Protein 8U0I (pdb70)

Sequence (85 aa):
DNQRQYPRTPLKCCRIRISSSHPLFGELMAQTRDLSDTGVYVKHPDLTQLPTGSVVTGQVQDLPIDAPILQMEVVRVDAEGVGLRFLS

Organism: Pseudomonas aeruginosa (strain ATCC 15692 / DSM 22644 / CIP 104116 / JCM 14847 / LMG 12228 / 1C / PRS 101 / PAO1) (NCBI:txid208964)

InterPro dom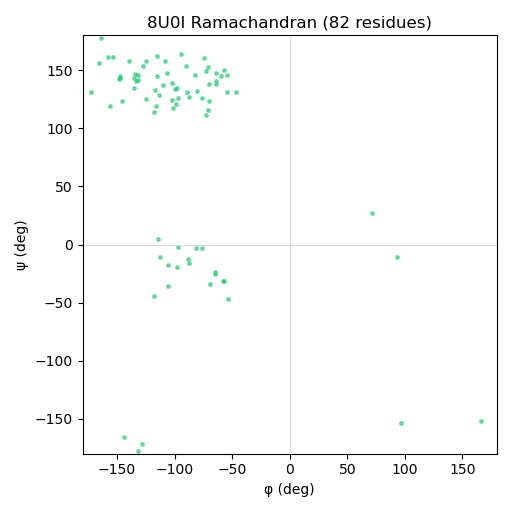ains:
  IPR009875 PilZ domain [PF07238] (3-85)

Radius of gyration: 12.16 Å; Cα contacts (8 Å, |Δi|>4): 189; chains: 1; bounding box: 35×24×31 Å

Solvent-accessible surface area: 5673 Å² total

Nearest PDB structures (foldseek):
  8u0i-assembly1_A  TM=1.012E+00  e=4.335E-16  Pseudomonas aeruginosa PA14
  9fnn-assembly1_A  TM=8.956E-01  e=6.944E-05  Escherichia coli
  9fmz-assembly1_A  TM=8.230E-01  e=1.728E-04  Escherichia coli
  9fp0-assembly1_A  TM=8.093E-01  e=3.290E-04  Escherichia coli
  5y4r-assembly1_D  TM=7.419E-01  e=4.077E-04  Pseudomonas aeruginosa PAO1

B-factor: mean 27.86, std 10.9, range [0.5, 80.96]

Structure (mmCIF, N/CA/C/O backbone):
data_8U0I
#
_entry.id   8U0I
#
_cell.length_a   50.317
_cell.length_b   50.317
_cell.length_c   90.596
_cell.angle_alpha   90
_cell.angle_beta   90
_cell.angle_gamma   90
#
_symmetry.space_group_name_H-M   'P 43 21 2'
#
loop_
_entity.id
_entity.type
_entity.pdbx_description
1 polymer 'PilZ domain-containing protein'
2 non-polymer "9,9'-[(2R,3R,3aS,5S,7aR,9R,10R,10aS,12S,14aR)-3,5,10,12-tetrahydroxy-5,12-dioxidooctahydro-2H,7H-difuro[3,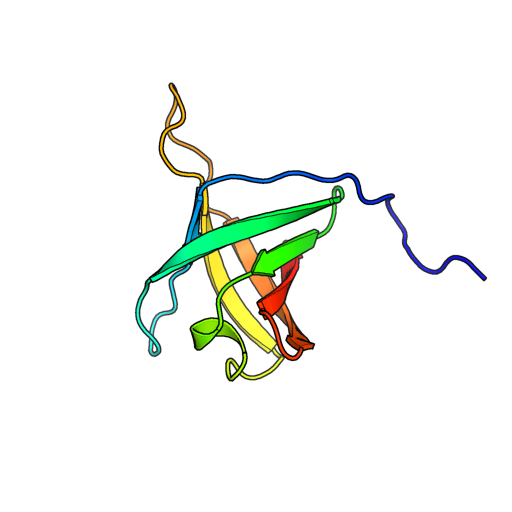2-d:3',2'-j][1,3,7,9,2,8]tetraoxadiphosphacyclododecine-2,9-diyl]bis(2-amino-1,9-dihydro-6H-purin-6-one)"
3 non-polymer GLYCEROL
4 water water
#
loop_
_atom_site.group_PDB
_atom_site.id
_atom_site.type_symbol
_atom_site.label_atom_id
_atom_site.label_alt_id
_atom_site.label_comp_id
_atom_site.label_asym_id
_atom_site.label_entity_id
_atom_site.label_seq_id
_atom_site.pdbx_PDB_ins_code
_atom_site.Cartn_x
_atom_site.Cartn_y
_atom_site.Cartn_z
_atom_site.occupancy
_atom_site.B_iso_or_equiv
_atom_site.auth_seq_id
_atom_site.auth_comp_id
_atom_site.auth_asym_id
_atom_site.auth_atom_id
_atom_site.pdbx_PDB_model_num
ATOM 1 N N . ASP A 1 4 ? -0.53 5.518 3.028 1 54.584 2 ASP A N 1
ATOM 2 C CA . ASP A 1 4 ? -0.303 4.983 1.658 1 46.668 2 ASP A CA 1
ATOM 3 C C . ASP A 1 4 ? -1.631 4.509 1.045 1 39.79 2 ASP A C 1
ATOM 4 O O . ASP A 1 4 ? -1.766 4.528 -0.155 1 45.775 2 ASP A O 1
ATOM 13 N N . ASN A 1 5 ? -2.634 4.141 1.84 1 34.423 3 ASN A N 1
ATOM 14 C CA . ASN A 1 5 ? -3.849 3.55 1.259 1 31.561 3 ASN A CA 1
ATOM 15 C C . ASN A 1 5 ? -4.598 4.648 0.518 1 29.554 3 ASN A C 1
ATOM 16 O O . ASN A 1 5 ? -5.07 5.598 1.135 1 31.636 3 ASN A O 1
ATOM 27 N N . GLN A 1 6 ? -4.724 4.525 -0.809 1 27.234 4 GLN A N 1
ATOM 28 C CA . GLN A 1 6 ? -5.407 5.562 -1.568 1 27.982 4 GLN A CA 1
ATOM 29 C C . GLN A 1 6 ? -6.876 5.252 -1.86 1 29.975 4 GLN A C 1
ATOM 30 O O . GLN A 1 6 ? -7.578 6.053 -2.499 1 23.686 4 GLN A O 1
ATOM 44 N N . ARG A 1 7 ? -7.349 4.082 -1.449 1 24.884 5 ARG A N 1
ATOM 45 C CA . ARG A 1 7 ? -8.76 3.767 -1.624 1 20.447 5 ARG A CA 1
ATOM 46 C C . ARG A 1 7 ? -9.657 4.448 -0.638 1 23.019 5 ARG A C 1
ATOM 47 O O . ARG A 1 7 ? -9.48 4.269 0.568 1 25.695 5 ARG A O 1
ATOM 68 N N . GLN A 1 8 ? -10.677 5.164 -1.129 1 22.062 6 GLN A N 1
ATOM 69 C CA . GLN A 1 8 ? -11.62 5.884 -0.292 1 24.288 6 GLN A CA 1
ATOM 70 C C . GLN A 1 8 ? -12.498 4.91 0.479 1 24.167 6 GLN A C 1
ATOM 71 O O . GLN A 1 8 ? -12.855 5.115 1.646 1 26.03 6 GLN A O 1
ATOM 77 N N . TYR A 1 9 ? -12.809 3.775 -0.159 1 22.968 7 TYR A N 1
ATOM 78 C CA . TYR A 1 9 ? -13.654 2.774 0.437 1 21.087 7 TYR A CA 1
ATOM 79 C C . TYR A 1 9 ? -13.016 1.401 0.25 1 22.751 7 TYR A C 1
ATOM 80 O O . TYR A 1 9 ? -12.408 1.1 -0.775 1 21.488 7 TYR A O 1
ATOM 98 N N . PRO A 1 10 ? -13.101 0.531 1.272 1 21.808 8 PRO A N 1
ATOM 99 C CA . PRO A 1 10 ? -12.49 -0.776 1.193 1 21.126 8 PRO A CA 1
ATOM 100 C C . PRO A 1 10 ? -13.213 -1.75 0.262 1 19.308 8 PRO A C 1
ATOM 101 O O . PRO A 1 10 ? -14.435 -1.7 0.091 1 20.765 8 PRO A O 1
ATOM 112 N N . ARG A 1 11 ? -12.427 -2.632 -0.32 1 17.651 9 ARG A N 1
ATOM 113 C CA . ARG A 1 11 ? -12.929 -3.616 -1.258 1 18.381 9 ARG A CA 1
ATOM 114 C C . ARG A 1 11 ? -13.041 -4.958 -0.569 1 21.556 9 ARG A C 1
ATOM 115 O O . ARG A 1 11 ? -12.149 -5.285 0.204 1 20.897 9 ARG A O 1
ATOM 136 N N . THR A 1 12 ? -14.136 -5.657 -0.861 1 18.135 10 THR A N 1
ATOM 137 C CA . THR A 1 12 ? -14.342 -7.014 -0.355 1 19.465 10 THR A CA 1
ATOM 138 C C . THR A 1 12 ? -14.654 -7.908 -1.534 1 20.354 10 THR A C 1
ATOM 139 O O . THR A 1 12 ? -15.235 -7.516 -2.553 1 17.37 10 THR A O 1
ATOM 150 N N . PRO A 1 13 ? -14.348 -9.212 -1.421 1 22.443 11 PRO A N 1
ATOM 151 C CA . PRO A 1 13 ? -14.596 -10.16 -2.487 1 22.285 11 PRO A CA 1
ATOM 152 C C . PRO A 1 13 ? -16.09 -10.257 -2.714 1 20.4 11 PRO A C 1
ATOM 153 O O . PRO A 1 13 ? -16.877 -10.281 -1.788 1 21.678 11 PRO A O 1
ATOM 164 N N . LEU A 1 14 ? -16.476 -10.302 -3.978 1 18.425 12 LEU A N 1
ATOM 165 C CA . LEU A 1 14 ? -17.854 -10.509 -4.32 1 19.454 12 LEU A CA 1
ATOM 166 C C . LEU A 1 14 ? -17.886 -11.089 -5.719 1 21.147 12 LEU A C 1
ATOM 167 O O . LEU A 1 14 ? -17.397 -10.461 -6.658 1 20.986 12 LEU A O 1
ATOM 183 N N . LYS A 1 15 ? -18.43 -12.291 -5.85 1 20.2 13 LYS A N 1
ATOM 184 C CA . LYS A 1 15 ? -18.514 -12.936 -7.138 1 21.748 13 LYS A CA 1
ATOM 185 C C . LYS A 1 15 ? -19.967 -13.164 -7.513 1 25.696 13 LYS A C 1
ATOM 186 O O . LYS A 1 15 ? -20.698 -13.901 -6.851 1 27.665 13 LYS A O 1
ATOM 205 N N . CYS A 1 16 ? -20.408 -12.486 -8.555 1 19.78 14 CYS A N 1
ATOM 206 C CA A CYS A 1 16 ? -21.749 -12.669 -9.055 0.65 21.256 14 CYS A CA 1
ATOM 207 C CA B CYS A 1 16 ? -21.76 -12.594 -9.055 0.35 21.315 14 CYS A CA 1
ATOM 208 C C . CYS A 1 16 ? -21.714 -12.503 -10.566 1 22.329 14 CYS A C 1
ATOM 209 O O . CYS A 1 16 ? -20.758 -11.925 -11.097 1 22.294 14 CYS A O 1
ATOM 224 N N . ARG A 1 17 ? -22.769 -12.976 -11.201 1 22.175 15 ARG A N 1
ATOM 225 C CA . ARG A 1 17 ? -22.909 -12.844 -12.629 1 21.997 15 ARG A CA 1
ATOM 226 C C . ARG A 1 17 ? -23.41 -11.432 -12.906 1 21.785 15 ARG A C 1
ATOM 227 O O . ARG A 1 17 ? -24.385 -11.002 -12.314 1 22.483 15 ARG A O 1
ATOM 248 N N . ILE A 1 18 ? -22.758 -10.762 -13.864 1 21.512 16 ILE A N 1
ATOM 249 C CA . ILE A 1 18 ? -23.128 -9.405 -14.203 1 21.567 16 ILE A CA 1
ATOM 250 C C . ILE A 1 18 ? -23.17 -9.261 -15.726 1 18.924 16 ILE A C 1
ATOM 251 O O . ILE A 1 18 ? -22.244 -9.667 -16.414 1 20.707 16 ILE A O 1
ATOM 267 N N . ARG A 1 19 ? -24.239 -8.624 -16.19 1 20.179 17 ARG A N 1
ATOM 268 C CA . ARG A 1 19 ? -24.347 -8.295 -17.609 1 20.499 17 ARG A CA 1
ATOM 269 C C . ARG A 1 19 ? -23.672 -6.947 -17.795 1 20.828 17 ARG A C 1
ATOM 270 O O . ARG A 1 19 ? -24.053 -5.997 -17.108 1 21.488 17 ARG A O 1
ATOM 291 N N . ILE A 1 20 ? -22.722 -6.861 -18.738 1 20.619 18 ILE A N 1
ATOM 292 C CA . ILE A 1 20 ? -22.047 -5.606 -19.05 1 18.414 18 ILE A CA 1
ATOM 293 C C . ILE A 1 20 ? -22.465 -5.244 -20.469 1 21.215 18 ILE A C 1
ATOM 294 O O . ILE A 1 20 ? -22.433 -6.114 -21.312 1 22.481 18 ILE A O 1
ATOM 310 N N . SER A 1 21 ? -22.938 -4.019 -20.676 1 19.884 19 SER A N 1
ATOM 311 C CA A SER A 1 21 ? -23.325 -3.642 -22.02 0.28 20.413 19 SER A CA 1
ATOM 312 C CA B SER A 1 21 ? -23.464 -3.569 -21.956 0.41 21.028 19 SER A CA 1
ATOM 313 C CA C SER A 1 21 ? -23.454 -3.572 -21.959 0.31 20.417 19 SER A CA 1
ATOM 314 C C . SER A 1 21 ? -22.806 -2.25 -22.339 1 20.041 19 SER A C 1
ATOM 315 O O . SER A 1 21 ? -22.533 -1.434 -21.471 1 20.083 19 SER A O 1
ATOM 337 N N . HIS A 1 22 ? -22.649 -2.031 -23.639 1 20.601 20 HIS A N 1
ATOM 338 C CA . HIS A 1 22 ? -22.114 -0.766 -24.108 1 18.54 20 HIS A CA 1
ATOM 339 C C . HIS A 1 22 ? -22.773 -0.477 -25.459 1 20.442 20 HIS A C 1
ATOM 340 O O . HIS A 1 22 ? -23.044 -1.417 -26.208 1 21.843 20 HIS A O 1
ATOM 355 N N . PRO A 1 23 ? -23.081 0.792 -25.768 1 20.922 21 PRO A N 1
ATOM 356 C CA . PRO A 1 23 ? -23.842 1.086 -26.981 1 23.191 21 PRO A CA 1
ATOM 357 C C . PRO A 1 23 ? -23.21 0.604 -28.281 1 23.592 21 PRO A C 1
ATOM 358 O O . PRO A 1 23 ? -23.934 0.205 -29.194 1 26.736 21 PRO A O 1
ATOM 369 N N . LEU A 1 24 ? -21.88 0.578 -28.345 1 18.797 22 LEU A N 1
ATOM 370 C CA . LEU A 1 24 ? -21.176 0.226 -29.55 1 19.298 22 LEU A CA 1
ATOM 371 C C . LEU A 1 24 ? -20.579 -1.16 -29.453 1 22.46 22 LEU A C 1
ATOM 372 O O . LEU A 1 24 ? -20.376 -1.797 -30.483 1 23.587 22 LEU A O 1
ATOM 388 N N . PHE A 1 25 ? -20.103 -1.542 -28.244 1 20.138 23 PHE A N 1
ATOM 389 C CA . PHE A 1 25 ? -19.33 -2.776 -28.143 1 21.478 23 PHE A CA 1
ATOM 390 C C . PHE A 1 25 ? -20.205 -4.001 -27.928 1 27.073 23 PHE A C 1
ATOM 391 O O . PHE A 1 25 ? -19.717 -5.099 -28.148 1 31.919 23 PHE A O 1
ATOM 408 N N . GLY A 1 26 ? -21.467 -3.82 -27.534 1 23.123 24 GLY A N 1
ATOM 409 C CA . GLY A 1 26 ? -22.38 -4.925 -27.344 1 24.143 24 GLY A CA 1
ATOM 410 C C . GLY A 1 26 ? -22.415 -5.306 -25.885 1 23.688 24 GLY A C 1
ATOM 411 O O . GLY A 1 26 ? -22.043 -4.512 -25.037 1 23.334 24 GLY A O 1
ATOM 415 N N . GLU A 1 27 ? -22.747 -6.57 -25.632 1 22.944 25 GLU A N 1
ATOM 416 C CA . GLU A 1 27 ? -22.986 -6.979 -24.266 1 22.967 25 GLU A CA 1
ATOM 417 C C . GLU A 1 27 ? -22.393 -8.336 -24.022 1 24.243 25 GLU A C 1
ATOM 418 O O . GLU A 1 27 ? -22.12 -9.109 -24.932 1 23.996 25 GLU A O 1
ATOM 430 N N . LEU A 1 28 ? -22.153 -8.595 -22.738 1 21.117 26 LEU A N 1
ATOM 431 C CA . LEU A 1 28 ? -21.628 -9.889 -22.399 1 23.206 26 LEU A CA 1
ATOM 432 C C . LEU A 1 28 ? -21.944 -10.152 -20.948 1 23.452 26 LEU A C 1
ATOM 433 O O . LEU A 1 28 ? -22.357 -9.243 -20.2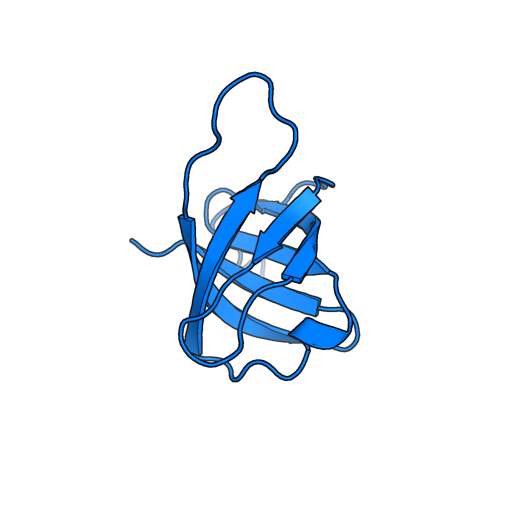34 1 23.246 26 LEU A O 1
ATOM 449 N N . MET A 1 29 ? -21.869 -11.432 -20.61 1 22.975 27 MET A N 1
ATOM 450 C CA . MET A 1 29 ? -22.078 -11.861 -19.244 1 23.45 27 MET A CA 1
ATOM 451 C C . MET A 1 29 ? -20.722 -12.143 -18.633 1 20.792 27 MET A C 1
ATOM 452 O O . MET A 1 29 ? -19.939 -12.912 -19.183 1 22.335 27 MET A O 1
ATOM 466 N N . ALA A 1 30 ? -20.424 -11.484 -17.499 1 20.354 28 ALA A N 1
ATOM 467 C CA . ALA A 1 30 ? -19.158 -11.587 -16.837 1 19.63 28 ALA A CA 1
ATOM 468 C C . ALA A 1 30 ? -19.377 -11.938 -15.36 1 18.409 28 ALA A C 1
ATOM 469 O O . ALA A 1 30 ? -20.499 -12.207 -14.945 1 21.882 28 ALA A O 1
ATOM 476 N N . GLN A 1 31 ? -18.306 -11.905 -14.592 1 19.826 29 GLN A N 1
ATOM 477 C CA . GLN A 1 31 ? -18.445 -12.099 -13.156 1 19.902 29 GLN A CA 1
ATOM 478 C C . GLN A 1 31 ? -17.661 -11.011 -12.449 1 21.289 29 GLN A C 1
ATOM 479 O O . GLN A 1 31 ? -16.545 -10.652 -12.803 1 21.526 29 GLN A O 1
ATOM 493 N N . THR A 1 32 ? -18.231 -10.524 -11.355 1 18.196 30 THR A N 1
ATOM 494 C CA . THR A 1 32 ? -17.486 -9.633 -10.505 1 18.347 30 THR A CA 1
ATOM 495 C C . THR A 1 32 ? -16.453 -10.421 -9.718 1 20.634 30 THR A C 1
ATOM 496 O O . THR A 1 32 ? -16.559 -11.642 -9.537 1 20.718 30 THR A O 1
ATOM 507 N N . ARG A 1 33 ? -15.471 -9.682 -9.233 1 18.201 31 ARG A N 1
ATOM 508 C CA . ARG A 1 33 ? -14.49 -10.226 -8.321 1 19.352 31 ARG A CA 1
ATOM 509 C C . ARG A 1 33 ? -14.489 -9.561 -6.966 1 18.543 31 ARG A C 1
ATOM 510 O O . ARG A 1 33 ? -14.337 -10.227 -5.931 1 19.736 31 ARG A O 1
ATOM 531 N N . ASP A 1 34 ? -14.56 -8.205 -6.95 1 17.143 32 ASP A N 1
ATOM 532 C CA . ASP A 1 34 ? -14.511 -7.494 -5.7 1 17.527 32 ASP A CA 1
ATOM 533 C C . ASP A 1 34 ? -15.241 -6.161 -5.869 1 16.721 32 ASP A C 1
ATOM 534 O O . ASP A 1 34 ? -15.5 -5.75 -6.983 1 16.421 32 ASP A O 1
ATOM 543 N N . LEU A 1 35 ? -15.602 -5.595 -4.749 1 17.18 33 LEU A N 1
ATOM 544 C CA . LEU A 1 35 ? -16.538 -4.484 -4.731 1 16.762 33 LEU A CA 1
ATOM 545 C C . LEU A 1 35 ? -16.214 -3.569 -3.588 1 17.643 33 LEU A C 1
ATOM 546 O O . LEU A 1 35 ? -15.9 -4.017 -2.465 1 17.772 33 LEU A O 1
ATOM 562 N N . SER A 1 36 ? -16.381 -2.281 -3.853 1 16.358 34 SER A N 1
ATOM 563 C CA . SER A 1 36 ? -16.431 -1.28 -2.795 1 16.756 34 SER A CA 1
ATOM 564 C C . SER A 1 36 ? -17.646 -0.402 -3.054 1 16.905 34 SER A C 1
ATOM 565 O O . SER A 1 36 ? -18.29 -0.52 -4.062 1 17.807 34 SER A O 1
ATOM 573 N N . ASP A 1 37 ? -17.85 0.609 -2.22 1 18.907 35 ASP A N 1
ATOM 574 C CA . ASP A 1 37 ? -18.964 1.507 -2.46 1 20.136 35 ASP A CA 1
ATOM 575 C C . ASP A 1 37 ? -18.794 2.287 -3.764 1 20.589 35 ASP A C 1
ATOM 576 O O . ASP A 1 37 ? -19.788 2.796 -4.272 1 22.332 35 ASP A O 1
ATOM 585 N N . THR A 1 38 ? -17.564 2.442 -4.227 1 17.34 36 THR A N 1
ATOM 586 C CA . THR A 1 38 ? -17.287 3.277 -5.395 1 18.622 36 THR A CA 1
ATOM 587 C C . THR A 1 38 ? -16.975 2.502 -6.667 1 19.192 36 THR A C 1
ATOM 588 O O . THR A 1 38 ? -17.024 3.107 -7.734 1 17.866 36 THR A O 1
ATOM 599 N N . GLY A 1 39 ? -16.624 1.194 -6.597 1 17.808 37 GLY A N 1
ATOM 600 C CA . GLY A 1 39 ? -16.289 0.534 -7.839 1 18.909 37 GLY A CA 1
ATOM 601 C C . GLY A 1 39 ? -16.307 -0.985 -7.691 1 17.671 37 GLY A C 1
ATOM 602 O O . GLY A 1 39 ? -16.537 -1.507 -6.61 1 16.752 37 GLY A O 1
ATOM 606 N N . VAL A 1 40 ? -16.062 -1.624 -8.813 1 16.03 38 VAL A N 1
ATOM 607 C CA . VAL A 1 40 ? -16.122 -3.068 -8.91 1 16.291 38 VAL A CA 1
ATOM 608 C C . VAL A 1 40 ? -15.106 -3.523 -9.909 1 16.117 38 VAL A C 1
ATOM 609 O O . VAL A 1 40 ? -14.865 -2.844 -10.911 1 17.534 38 VAL A O 1
ATOM 622 N N . TYR A 1 41 ? -14.501 -4.696 -9.666 1 16.389 39 TYR A N 1
ATOM 623 C CA . TYR A 1 41 ? -13.685 -5.338 -10.684 1 16.56 39 TYR A CA 1
ATOM 624 C C . TYR A 1 41 ? -14.542 -6.411 -11.324 1 17.024 39 TYR A C 1
ATOM 625 O O . TYR A 1 41 ? -15.216 -7.194 -10.632 1 17.189 39 TYR A O 1
ATOM 643 N N . VAL A 1 42 ? -14.528 -6.452 -12.656 1 16.67 40 VAL A N 1
ATOM 644 C CA . VAL A 1 42 ? -15.302 -7.389 -13.412 1 18.999 40 VAL A CA 1
ATOM 645 C C . VAL A 1 42 ? -14.347 -8.153 -14.33 1 20.779 40 VAL A C 1
ATOM 646 O O . VAL A 1 42 ? -13.541 -7.583 -15.062 1 18.751 40 VAL A O 1
ATOM 659 N N . LYS A 1 43 ? -14.413 -9.479 -14.195 1 19.626 41 LYS A N 1
ATOM 660 C CA . LYS A 1 43 ? -13.5 -10.411 -14.828 1 21.754 41 LYS A CA 1
ATOM 661 C C . LYS A 1 43 ? -14.157 -10.96 -16.083 1 21.076 41 LYS A C 1
ATOM 662 O O . LYS A 1 43 ? -15.247 -11.531 -16.039 1 21.843 41 LYS A O 1
ATOM 681 N N . HIS A 1 44 ? -13.499 -10.75 -17.223 1 23.01 42 HIS A N 1
ATOM 682 C CA . HIS A 1 44 ? -13.865 -11.43 -18.454 1 23.566 42 HIS A CA 1
ATOM 683 C C . HIS A 1 44 ? -12.799 -11.076 -19.459 1 26.239 42 HIS A C 1
ATOM 684 O O . HIS A 1 44 ? -12.451 -9.888 -19.573 1 26.938 42 HIS A O 1
ATOM 699 N N . PRO A 1 45 ? -12.221 -12.06 -20.18 1 27.038 43 PRO A N 1
ATOM 700 C CA . PRO A 1 45 ? -11.15 -11.745 -21.123 1 29.956 43 PRO A CA 1
ATOM 701 C C . PRO A 1 45 ? -11.557 -10.723 -22.181 1 26.724 43 PRO A C 1
ATOM 702 O O . PRO A 1 45 ? -10.719 -9.959 -22.631 1 33.283 43 PRO A O 1
ATOM 713 N N . ASP A 1 46 ? -12.846 -10.721 -22.567 1 26.277 44 ASP A N 1
ATOM 714 C CA . ASP A 1 46 ? -13.322 -9.888 -23.649 1 28.38 44 ASP A CA 1
ATOM 715 C C . ASP A 1 46 ? -13.595 -8.46 -23.192 1 26.787 44 ASP A C 1
ATOM 716 O O . ASP A 1 46 ? -13.931 -7.629 -24.02 1 28.706 44 ASP A O 1
ATOM 725 N N . LEU A 1 47 ? -13.436 -8.174 -21.885 1 24.676 45 LEU A N 1
ATOM 726 C CA . LEU A 1 47 ? -13.539 -6.805 -21.42 1 22.394 45 LEU A CA 1
ATOM 727 C C . LEU A 1 47 ? -12.202 -6.074 -21.474 1 25.47 45 LEU A C 1
ATOM 728 O O . LEU A 1 47 ? -12.194 -4.853 -21.34 1 28.65 45 LEU A O 1
ATOM 744 N N . THR A 1 48 ? -11.095 -6.8 -21.667 1 27.917 46 THR A N 1
ATOM 745 C CA . THR A 1 48 ? -9.769 -6.268 -21.381 1 29.289 46 THR A CA 1
ATOM 746 C C . THR A 1 48 ? -9.295 -5.29 -22.452 1 36.848 46 THR A C 1
ATOM 747 O O . THR A 1 48 ? -8.16 -4.829 -22.357 1 38.245 46 THR A O 1
ATOM 758 N N . GLN A 1 49 ? -10.067 -5.081 -23.501 1 29.734 47 GLN A N 1
ATOM 759 C CA . GLN A 1 49 ? -9.668 -4.121 -24.511 1 39.725 47 GLN A CA 1
ATOM 760 C C . GLN A 1 49 ? -10.619 -2.925 -24.556 1 37.002 47 GLN A C 1
ATOM 761 O O . GLN A 1 49 ? -10.468 -2.065 -25.412 1 33.79 47 GLN A O 1
ATOM 775 N N . LEU A 1 50 ? -11.588 -2.856 -23.647 1 31.288 48 LEU A N 1
ATOM 776 C CA . LEU A 1 50 ? -12.402 -1.647 -23.519 1 27.243 48 LEU A CA 1
ATOM 777 C C . LEU A 1 50 ? -11.453 -0.475 -23.312 1 24.511 48 LEU A C 1
ATOM 778 O O . LEU A 1 50 ? -10.627 -0.492 -22.413 1 24.491 48 LEU A O 1
ATOM 794 N N . PRO A 1 51 ? -11.582 0.645 -24.052 1 23.651 49 PRO A N 1
ATOM 795 C CA . PRO A 1 51 ? -10.814 1.824 -23.709 1 22.244 49 PRO A CA 1
ATOM 796 C C . PRO A 1 51 ? -11.129 2.318 -22.309 1 21.674 49 PRO A C 1
ATOM 797 O O . PRO A 1 51 ? -12.301 2.369 -21.912 1 22.483 49 PRO A O 1
ATOM 808 N N . THR A 1 52 ? -10.113 2.846 -21.626 1 23.073 50 THR A N 1
ATOM 809 C CA . THR A 1 52 ? -10.382 3.537 -20.377 1 22.487 50 THR A CA 1
ATOM 810 C C . THR A 1 52 ? -11.231 4.767 -20.697 1 23.342 50 THR A C 1
ATOM 811 O O . THR A 1 52 ? -11.119 5.39 -21.761 1 25.946 50 THR A O 1
ATOM 822 N N . GLY A 1 53 ? -12.184 5.043 -19.83 1 20.851 51 GLY A N 1
ATOM 823 C CA . GLY A 1 53 ? -13.154 6.098 -20.076 1 20.383 51 GLY A CA 1
ATOM 824 C C . GLY A 1 53 ? -14.442 5.635 -20.739 1 19.245 51 GLY A C 1
ATOM 825 O O . GLY A 1 53 ? -15.407 6.402 -20.752 1 21.016 51 GLY A O 1
ATOM 829 N N . SER A 1 54 ? -14.453 4.382 -21.215 1 20.809 52 SER A N 1
ATOM 830 C CA . SER A 1 54 ? -15.68 3.754 -21.661 1 18.985 52 SER A CA 1
ATOM 831 C C . SER A 1 54 ? -16.671 3.835 -20.534 1 19.927 52 SER A C 1
ATOM 832 O O . SER A 1 54 ? -16.309 3.634 -19.363 1 21.042 52 SER A O 1
ATOM 840 N N . VAL A 1 55 ? -17.94 3.997 -20.897 1 18.701 53 VAL A N 1
ATOM 841 C CA . VAL A 1 55 ? -19 3.922 -19.937 1 17.828 53 VAL A CA 1
ATOM 842 C C . VAL A 1 55 ? -19.873 2.735 -20.302 1 19.933 53 VAL A C 1
ATOM 843 O O . VAL A 1 55 ? -20.439 2.678 -21.403 1 20.73 53 VAL A O 1
ATOM 856 N N . VAL A 1 56 ? -19.961 1.79 -19.383 1 18.484 54 VAL A N 1
ATOM 857 C CA . VAL A 1 56 ? -20.748 0.591 -19.602 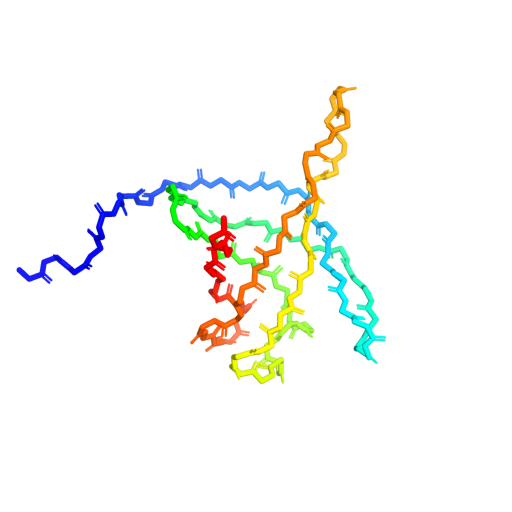1 20.289 54 VAL A CA 1
ATOM 858 C C . VAL A 1 56 ? -21.886 0.589 -18.614 1 22.841 54 VAL A C 1
ATOM 859 O O . VAL A 1 56 ? -21.825 1.306 -17.6 1 21.271 54 VAL A O 1
ATOM 872 N N . THR A 1 57 ? -22.914 -0.216 -18.888 1 20.245 55 THR A N 1
ATOM 873 C CA . THR A 1 57 ? -23.904 -0.447 -17.864 1 22.366 55 THR A CA 1
ATOM 874 C C . THR A 1 57 ? -23.67 -1.853 -17.376 1 23.61 55 THR A C 1
ATOM 875 O O . THR A 1 57 ? -23.233 -2.728 -18.116 1 24.33 55 THR A O 1
ATOM 886 N N . GLY A 1 58 ? -23.938 -2.06 -16.101 1 21.234 56 GLY A N 1
ATOM 887 C CA . GLY A 1 58 ? -23.869 -3.394 -15.551 1 21.04 56 GLY A CA 1
ATOM 888 C C . GLY A 1 58 ? -25.126 -3.668 -14.739 1 22.87 56 GLY A C 1
ATOM 889 O O . GLY A 1 58 ? -25.725 -2.765 -14.158 1 24.008 56 GLY A O 1
ATOM 893 N N . GLN A 1 59 ? -25.549 -4.921 -14.776 1 21.389 57 GLN A N 1
ATOM 894 C CA . GLN A 1 59 ? -26.687 -5.317 -13.972 1 22.047 57 GLN A CA 1
ATOM 895 C C . GLN A 1 59 ? -26.432 -6.737 -13.525 1 23.715 57 GLN A C 1
ATOM 896 O O . GLN A 1 59 ? -26.241 -7.603 -14.33 1 21.048 57 GLN A O 1
ATOM 910 N N . VAL A 1 60 ? -26.444 -6.952 -12.213 1 21.968 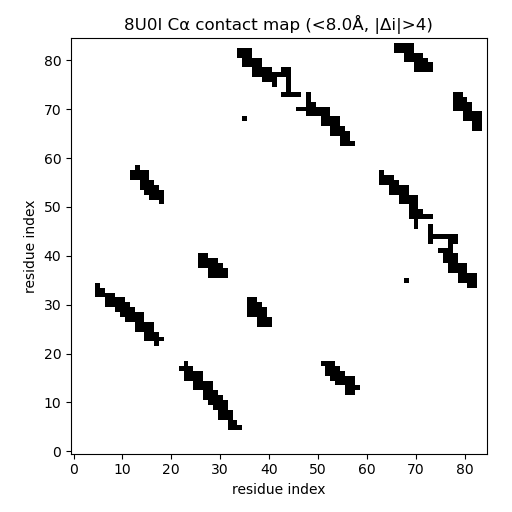58 VAL A N 1
ATOM 911 C CA . VAL A 1 60 ? -26.3 -8.296 -11.717 1 21.713 58 VAL A CA 1
ATOM 912 C C . VAL A 1 60 ? -27.484 -9.144 -12.157 1 22.614 58 VAL A C 1
ATOM 913 O O . VAL A 1 60 ? -28.62 -8.673 -12.2 1 25.132 58 VAL A O 1
ATOM 926 N N . GLN A 1 61 ? -27.205 -10.423 -12.381 1 24.995 59 GLN A N 1
ATOM 927 C CA . GLN A 1 61 ? -28.181 -11.371 -12.878 1 28.634 59 GLN A CA 1
ATOM 928 C C . GLN A 1 61 ? -28.561 -12.339 -11.76 1 30.166 59 GLN A C 1
ATOM 929 O O . GLN A 1 61 ? -27.804 -12.495 -10.81 1 29.815 59 GLN A O 1
ATOM 943 N N . ASP A 1 62 ? -29.736 -12.947 -11.918 1 35.12 60 ASP A N 1
ATOM 944 C CA . ASP A 1 62 ? -30.134 -14.118 -11.147 1 35.102 60 ASP A CA 1
ATOM 945 C C . ASP A 1 62 ? -30.431 -13.742 -9.702 1 39.179 60 ASP A C 1
ATOM 946 O O . ASP A 1 62 ? -30.273 -14.569 -8.821 1 45.345 60 ASP A O 1
ATOM 9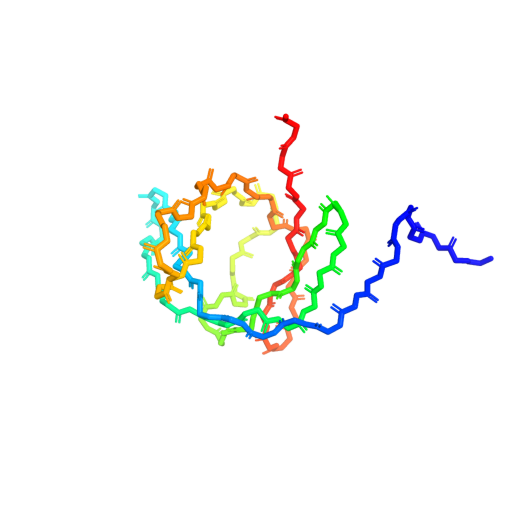55 N N . LEU A 1 63 ? -30.84 -12.499 -9.45 1 40.024 61 LEU A N 1
ATOM 956 C CA . LEU A 1 63 ? -31.257 -12.089 -8.122 1 40.98 61 LEU A CA 1
ATOM 957 C C . LEU A 1 63 ? -32.749 -12.334 -8.021 1 45.024 61 LEU A C 1
ATOM 958 O O . LEU A 1 63 ? -33.427 -12.322 -9.043 1 42.622 61 LEU A O 1
ATOM 974 N N . PRO A 1 64 ? -33.296 -12.556 -6.804 1 47.774 62 PRO A N 1
ATOM 975 C CA . PRO A 1 64 ? -34.749 -12.612 -6.622 1 49.883 62 PRO A CA 1
ATOM 976 C C . PRO A 1 64 ? -35.458 -11.376 -7.166 1 55.067 62 PRO A C 1
ATOM 977 O O . PRO A 1 64 ? -36.438 -11.5 -7.898 1 63.442 62 PRO A O 1
ATOM 988 N N . ILE A 1 65 ? -34.94 -10.188 -6.829 1 56.792 63 ILE A N 1
ATOM 989 C CA . ILE A 1 65 ? -35.497 -8.938 -7.33 1 59.095 63 ILE A CA 1
ATOM 990 C C . ILE A 1 65 ? -34.709 -8.526 -8.576 1 59.602 63 ILE A C 1
ATOM 991 O O . ILE A 1 65 ? -33.612 -9.027 -8.812 1 61.14 63 ILE A O 1
ATOM 1007 N N . ASP A 1 66 ? -35.261 -7.602 -9.37 1 59.905 64 ASP A N 1
ATOM 1008 C CA . ASP A 1 66 ? -34.508 -7.006 -10.467 1 63.856 64 ASP A CA 1
ATOM 1009 C C . ASP A 1 66 ? -33.427 -6.091 -9.893 1 44.463 64 ASP A C 1
ATOM 1010 O O . ASP A 1 66 ? -33.693 -5.215 -9.075 1 42.141 64 ASP A O 1
ATOM 1019 N N . ALA A 1 67 ? -32.18 -6.368 -10.277 1 40.135 65 ALA A N 1
ATOM 1020 C CA . ALA A 1 67 ? -31.057 -5.599 -9.788 1 35.073 65 ALA A CA 1
ATOM 1021 C C . ALA A 1 67 ? -31.055 -4.204 -10.4 1 28.463 65 ALA A C 1
ATOM 1022 O O . ALA A 1 67 ? -31.455 -4.038 -11.542 1 30.223 65 ALA A O 1
ATOM 1029 N N . PRO A 1 68 ? -30.495 -3.178 -9.737 1 26.513 66 PRO A N 1
ATOM 1030 C CA . PRO A 1 68 ? -30.234 -1.89 -10.38 1 25.782 66 PRO A CA 1
ATOM 1031 C C . PRO A 1 68 ? -29.34 -2.02 -11.61 1 25.009 66 PRO A C 1
ATOM 1032 O O . PRO A 1 68 ? -28.554 -2.966 -11.739 1 24.038 66 PRO A O 1
ATOM 1043 N N . ILE A 1 69 ? -29.566 -1.103 -12.553 1 23.553 67 ILE A N 1
ATOM 1044 C CA . ILE A 1 69 ? -28.721 -0.981 -13.726 1 24.287 67 ILE A CA 1
ATOM 1045 C C . ILE A 1 69 ? -27.796 0.183 -13.47 1 24.641 67 ILE A C 1
ATOM 1046 O O . ILE A 1 69 ? -28.223 1.321 -13.243 1 25.474 67 ILE A O 1
ATOM 1062 N N . LEU A 1 70 ? -26.503 -0.119 -13.425 1 23.062 68 LEU A N 1
ATOM 1063 C CA . LEU A 1 70 ? -25.53 0.847 -12.953 1 23.746 68 LEU A CA 1
ATOM 1064 C C . LEU A 1 70 ? -24.686 1.323 -14.119 1 22.073 68 LEU A C 1
ATOM 1065 O O . LEU A 1 70 ? -24.301 0.517 -14.948 1 22.017 68 LEU A O 1
ATOM 1081 N N . GLN A 1 71 ? -24.441 2.633 -14.158 1 20.76 69 GLN A N 1
ATOM 1082 C CA . GLN A 1 71 ? -23.535 3.197 -15.117 1 20.059 69 GLN A CA 1
ATOM 1083 C C . GLN A 1 71 ? -22.163 3.174 -14.469 1 19.24 69 GLN A C 1
ATOM 1084 O O . GLN A 1 71 ? -22.039 3.576 -13.313 1 22.177 69 GLN A O 1
ATOM 1098 N N . MET A 1 72 ? -21.178 2.679 -15.214 1 18.722 70 MET A N 1
ATOM 1099 C CA . MET A 1 72 ? -19.826 2.529 -14.724 1 19.054 70 MET A CA 1
ATOM 1100 C C . MET A 1 72 ? -18.842 3.018 -15.763 1 20.285 70 MET A C 1
ATOM 1101 O O . MET A 1 72 ? -18.93 2.666 -16.962 1 21.786 70 MET A O 1
ATOM 1115 N N . GLU A 1 73 ? -17.787 3.643 -15.266 1 18.463 71 GLU A N 1
ATOM 1116 C CA . GLU A 1 73 ? -16.66 4.01 -16.097 1 17.915 71 GLU A CA 1
ATOM 1117 C C . GLU A 1 73 ? -15.545 2.992 -15.993 1 18.643 71 GLU A C 1
ATOM 1118 O O . GLU A 1 73 ? -15.191 2.617 -14.887 1 18.571 71 GLU A O 1
ATOM 1130 N N . VAL A 1 74 ? -14.973 2.595 -17.136 1 16.705 72 VAL A N 1
ATOM 1131 C CA . VAL A 1 74 ? -13.778 1.784 -17.17 1 17.302 72 VAL A CA 1
ATOM 1132 C C . VAL A 1 74 ? -12.614 2.663 -16.762 1 18.49 72 VAL A C 1
ATOM 1133 O O . VAL A 1 74 ? -12.26 3.582 -17.469 1 20.526 72 VAL A O 1
ATOM 1146 N N . VAL A 1 75 ? -12.018 2.417 -15.604 1 18.484 73 VAL A N 1
ATOM 1147 C CA . VAL A 1 75 ? -10.885 3.213 -15.212 1 18.48 73 VAL A CA 1
ATOM 1148 C C . VAL A 1 75 ? -9.587 2.524 -15.52 1 20.151 73 VAL A C 1
ATOM 1149 O O . VAL A 1 75 ? -8.562 3.203 -15.595 1 22.185 73 VAL A O 1
ATOM 1162 N N . ARG A 1 76 ? -9.593 1.203 -15.722 1 19.492 74 ARG A N 1
ATOM 1163 C CA . ARG A 1 76 ? -8.378 0.476 -15.993 1 20.146 74 ARG A CA 1
ATOM 1164 C C . ARG A 1 76 ? -8.734 -0.909 -16.515 1 21.386 74 ARG A C 1
ATOM 1165 O O . ARG A 1 76 ? -9.846 -1.404 -16.296 1 19.416 74 ARG A O 1
ATOM 1186 N N . VAL A 1 77 ? -7.787 -1.497 -17.261 1 20.62 75 VAL A N 1
ATOM 1187 C CA . VAL A 1 77 ? -7.907 -2.85 -17.725 1 21.581 75 VAL A CA 1
ATOM 1188 C C . VAL A 1 77 ? -6.674 -3.589 -17.27 1 24.591 75 VAL A C 1
ATOM 1189 O O . VAL A 1 77 ? -5.603 -2.996 -17.135 1 25.402 75 VAL A O 1
ATOM 1202 N N . ASP A 1 78 ? -6.809 -4.9 -17.191 1 24.147 76 ASP A N 1
ATOM 1203 C CA . ASP A 1 78 ? -5.637 -5.726 -16.958 1 28.124 76 ASP A CA 1
ATOM 1204 C C . ASP A 1 78 ? -5.811 -7.012 -17.759 1 26.461 76 ASP A C 1
ATOM 1205 O O . ASP A 1 78 ? -6.668 -7.085 -18.613 1 27.408 76 ASP A O 1
ATOM 1214 N N . ALA A 1 79 ? -5 -8.028 -17.456 1 28.058 77 ALA A N 1
ATOM 1215 C CA . ALA A 1 79 ? -5.002 -9.258 -18.223 1 30.741 77 ALA A CA 1
ATOM 1216 C C . ALA A 1 79 ? -6.326 -9.98 -18.094 1 29.901 77 ALA A C 1
ATOM 1217 O O . ALA A 1 79 ? -6.659 -10.764 -18.968 1 31.1 77 ALA A O 1
ATOM 1224 N N . GLU A 1 80 ? -7.053 -9.753 -16.979 1 25.906 78 GLU A N 1
ATOM 1225 C CA . GLU A 1 80 ? -8.205 -10.587 -16.665 1 25.449 78 GLU A CA 1
ATOM 1226 C C . GLU A 1 80 ? -9.541 -9.851 -16.737 1 23.379 78 GLU A C 1
ATOM 1227 O O . GLU A 1 80 ? -10.59 -10.481 -16.755 1 24.491 78 GLU A O 1
ATOM 1239 N N . GLY A 1 81 ? -9.542 -8.53 -16.854 1 22.072 79 GLY A N 1
ATOM 1240 C CA . GLY A 1 81 ? -10.826 -7.838 -16.788 1 21.623 79 GLY A CA 1
ATOM 1241 C C . GLY A 1 81 ? -10.601 -6.353 -16.602 1 19.812 79 GLY A C 1
ATOM 1242 O O . GLY A 1 81 ? -9.613 -5.812 -17.053 1 20.313 79 GLY A O 1
ATOM 1246 N N . VAL A 1 82 ? -11.566 -5.7 -15.97 1 19.249 80 VAL A N 1
ATOM 1247 C CA . VAL A 1 82 ? -11.593 -4.253 -15.898 1 19.93 80 VAL A CA 1
ATOM 1248 C C . VAL A 1 82 ? -11.916 -3.803 -14.481 1 19.359 80 VAL A C 1
ATOM 1249 O O . VAL A 1 82 ? -12.755 -4.407 -13.792 1 17.48 80 VAL A O 1
ATOM 1262 N N . GLY A 1 83 ? -11.33 -2.664 -14.094 1 17.874 81 GLY A N 1
ATOM 1263 C CA . GLY A 1 83 ? -11.748 -1.974 -12.898 1 17.031 81 GLY A CA 1
ATOM 1264 C C . GLY A 1 83 ? -12.71 -0.864 -13.302 1 18.6 81 GLY A C 1
ATOM 1265 O O . GLY A 1 83 ? -12.442 -0.127 -14.234 1 18.106 81 GLY A O 1
ATOM 1269 N N . LEU A 1 84 ? -13.884 -0.874 -12.69 1 17.478 82 LEU A N 1
ATOM 1270 C CA . LEU A 1 84 ? -14.96 0.039 -12.976 1 16.947 82 LEU A CA 1
ATOM 1271 C C . LEU A 1 84 ? -15.258 0.931 -11.786 1 17.417 82 LEU A C 1
ATOM 1272 O O . LEU A 1 84 ? -15.231 0.509 -10.619 1 16.893 82 LEU A O 1
ATOM 1288 N N . ARG A 1 85 ? -15.636 2.183 -12.084 1 17.23 83 ARG A N 1
ATOM 1289 C CA . ARG A 1 85 ? -16.096 3.103 -11.068 1 16.992 83 ARG A CA 1
ATOM 1290 C C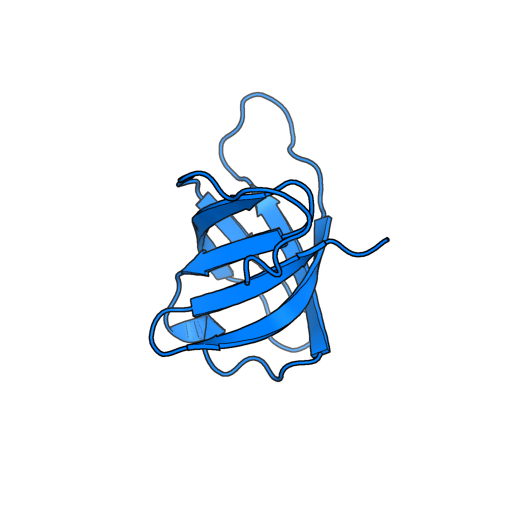 . ARG A 1 85 ? -17.542 3.492 -11.328 1 17.261 83 ARG A C 1
ATOM 1291 O O . ARG A 1 85 ? -17.9 3.804 -12.467 1 18.72 83 ARG A O 1
ATOM 1312 N N . PHE A 1 86 ? -18.371 3.451 -10.296 1 17.4 84 PHE A N 1
ATOM 1313 C CA . PHE A 1 86 ? -19.774 3.741 -10.457 1 17.874 84 PHE A CA 1
ATOM 1314 C C . PHE A 1 86 ? -19.895 5.231 -10.731 1 21.688 84 PHE A C 1
ATOM 1315 O O . PHE A 1 86 ? -19.277 6.049 -10.051 1 20.212 84 PHE A O 1
ATOM 1332 N N . LEU A 1 87 ? -20.779 5.574 -11.684 1 20.7 85 LEU A N 1
ATOM 1333 C CA . LEU A 1 87 ? -20.923 6.986 -11.961 1 25.775 85 LEU A CA 1
ATOM 1334 C C . LEU A 1 87 ? -21.854 7.645 -10.97 1 34.736 85 LEU A C 1
ATOM 1335 O O . LEU A 1 87 ? -22.809 7.021 -10.554 1 37.268 85 LEU A O 1
ATOM 1351 N N . SER A 1 88 ? -21.532 8.916 -10.66 1 39.992 86 SER A N 1
ATOM 1352 C CA . SER A 1 88 ? -22.363 9.812 -9.865 1 49.831 86 SER A CA 1
ATOM 1353 C C . SER A 1 88 ? -23.825 9.771 -10.323 1 49.925 86 SER A C 1
ATOM 1354 O O . SER A 1 88 ? -24.119 9.904 -11.513 1 46.529 86 SER A O 1
ATOM 1362 N N . GLU A 1 89 ? -24.737 9.612 -9.357 1 50.005 87 GLU A N 1
#

Secondary structure (P-SEA, 3-state):
cccccbbbbbbbbbbbbbcccbbbbbbbbcccccccccccccccccccccbbbbbbbccccccccbbbbbbccccccbbbbbbcc

Foldseek 3Di:
DDPDPWDKDFDWFWKWKAAPPPGIDIWIWGIDTPWWTWTFDQVQQPPDFQGWIWMFTPDDPDGGDIFIWTFHHHDRTTTIIT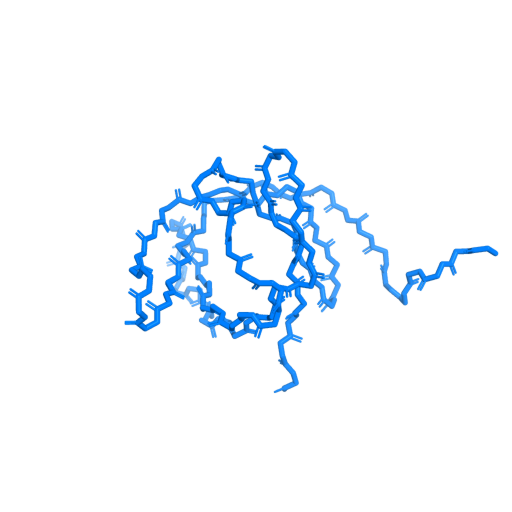TDD